Protein AF-A0A672QRT8-F1 (afdb_monomer)

Mean predicted aligned error: 11.38 Å

pLDDT: mean 70.29, std 20.92, range [27.52, 93.25]

Foldseek 3Di:
DCVVVVVLVVVVPDDQAEFEWEDPLQAKTKTKAKEFAQDQFKKKKAKDKPCVVQWDKVPRIDIAHHRGMDIIIIIGGRDDDDPVPPDFMKMKMKMATDDPPDPDSVVVVPPDDPLRIDIRMHGYDYHYDDPVCPVVVVVVSVVPRRYPHVVNRVVVSD

Organism: Sinocyclocheilus grahami (NCBI:txid75366)

Secondary structure (DSSP, 8-state):
--HHHHHHHHHHHH--EEEEEES-TTSPEEEEEEEE--SSS-EEEEEEES-TTTEEEESSEEEE-TT-EEEEEEEEPP----TTS----EEEEEEEEPPTT---HHHHHHH--GGG-EEEEEEEEEEPPPGGGHHHHHHHHHH--EEEETHHHHTT--

Nearest PDB structures (foldseek):
  6tqr-assembly4_D  TM=9.685E-01  e=7.803E-20  Homo sapiens
  1z9l-assembly1_A  TM=9.581E-01  e=4.626E-19  Rattus norvegicus
  2rr3-assembly1_A  TM=9.566E-01  e=2.038E-18  Homo sapiens
  3ikk-assembly1_B  TM=9.711E-01  e=3.312E-17  Homo sapiens
  7x14-assembly1_A  TM=9.106E-01  e=8.981E-18  Mus musculus

Radius of gyration: 17.21 Å; Cα contacts (8 Å, |Δi|>4): 262; chains: 1; bounding box: 51×26×50 Å

Sequence (158 aa):
MWTKIFLAWFISKCDVLLLFFSGPFTDVVTANLKLKNPSDKKVCFKVKTTAPRRYCVRPNSGIIDPGATLFISVMLQPFDYDPNEKSKHKFMVQTIFVPAAVTDAEAMWKDVKPDELMDSKLRCVFELPSENDKVVISLTYYNRCIYVCIYLQVHLKN

Structure (mmCIF, N/CA/C/O backbone):
data_AF-A0A672QRT8-F1
#
_entry.id   AF-A0A672QRT8-F1
#
loop_
_atom_site.group_PDB
_atom_site.id
_atom_site.type_symbol
_atom_site.label_atom_id
_atom_site.label_alt_id
_atom_site.label_comp_id
_atom_site.label_asym_id
_atom_site.label_entity_id
_atom_site.label_seq_id
_atom_site.pdbx_PDB_ins_code
_atom_site.Cartn_x
_atom_site.Cartn_y
_atom_site.Cartn_z
_atom_site.occupancy
_atom_site.B_iso_or_equiv
_atom_site.auth_seq_id
_atom_site.auth_comp_id
_atom_site.auth_asym_id
_atom_site.auth_atom_id
_atom_site.pdbx_PDB_model_num
ATOM 1 N N . MET A 1 1 ? 9.258 9.849 32.184 1.00 40.81 1 MET A N 1
ATOM 2 C CA . MET A 1 1 ? 8.069 9.895 31.299 1.00 40.81 1 MET A CA 1
ATOM 3 C C . MET A 1 1 ? 8.124 11.091 30.332 1.00 40.81 1 MET A C 1
ATOM 5 O O . MET A 1 1 ? 7.129 11.765 30.146 1.00 40.81 1 MET A O 1
ATOM 9 N N . TRP A 1 2 ? 9.284 11.363 29.711 1.00 27.52 2 TRP A N 1
ATOM 10 C CA . TRP A 1 2 ? 9.499 12.526 28.820 1.00 27.52 2 TRP A CA 1
ATOM 11 C C . TRP A 1 2 ? 10.189 12.154 27.489 1.00 27.52 2 TRP A C 1
ATOM 13 O O . TRP A 1 2 ? 10.225 12.944 26.553 1.00 27.52 2 TRP A O 1
ATOM 23 N N . THR A 1 3 ? 10.668 1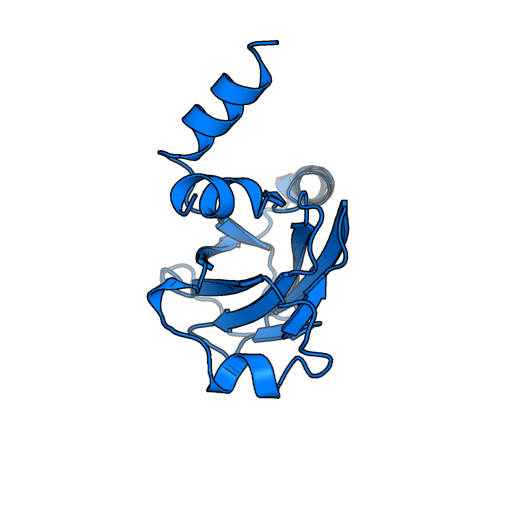0.916 27.345 1.00 36.47 3 THR A N 1
ATOM 24 C CA . THR A 1 3 ? 11.407 10.443 26.160 1.00 36.47 3 THR A CA 1
ATOM 25 C C . THR A 1 3 ? 10.515 10.043 24.979 1.00 36.47 3 THR A C 1
ATOM 27 O O . THR A 1 3 ? 10.969 10.061 23.841 1.00 36.47 3 THR A O 1
ATOM 30 N N . LYS A 1 4 ? 9.231 9.730 25.209 1.00 38.53 4 LYS A N 1
ATOM 31 C CA . LYS A 1 4 ? 8.287 9.370 24.130 1.00 38.53 4 LYS A CA 1
ATOM 32 C C . LYS A 1 4 ? 7.728 10.579 23.369 1.00 38.53 4 LYS A C 1
ATOM 34 O O . LYS A 1 4 ? 7.364 10.441 22.208 1.00 38.53 4 LYS A O 1
ATOM 39 N N . ILE A 1 5 ? 7.693 11.754 23.999 1.00 40.16 5 ILE A N 1
ATOM 40 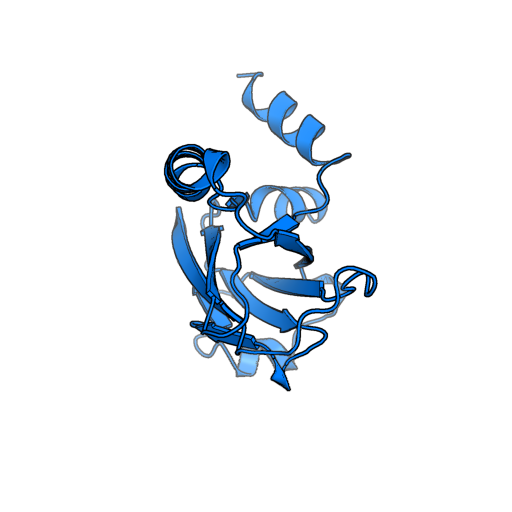C CA . ILE A 1 5 ? 7.166 12.989 23.395 1.00 40.16 5 ILE A CA 1
ATOM 41 C C . ILE A 1 5 ? 8.218 13.631 22.477 1.00 40.16 5 ILE A C 1
ATOM 43 O O . ILE A 1 5 ? 7.882 14.126 21.405 1.00 40.16 5 ILE A O 1
ATOM 47 N N . PHE A 1 6 ? 9.504 13.523 22.825 1.00 30.33 6 PHE A N 1
ATOM 48 C CA . PHE A 1 6 ? 10.591 14.048 21.994 1.00 30.33 6 PHE A CA 1
ATOM 49 C C . PHE A 1 6 ? 10.756 13.306 20.657 1.00 30.33 6 PHE A C 1
ATOM 51 O O . PHE A 1 6 ? 11.016 13.948 19.642 1.00 30.33 6 PHE A O 1
ATOM 58 N N . LEU A 1 7 ? 10.524 11.985 20.610 1.00 37.56 7 LEU A N 1
ATOM 59 C CA . LEU A 1 7 ? 10.528 11.249 19.336 1.00 37.56 7 LEU A CA 1
ATOM 60 C C . LEU A 1 7 ? 9.353 11.647 18.428 1.00 37.56 7 LEU A C 1
ATOM 62 O O . LEU A 1 7 ? 9.524 11.746 17.217 1.00 37.56 7 LEU A O 1
ATOM 66 N N . ALA A 1 8 ? 8.173 11.910 18.997 1.00 36.47 8 ALA A N 1
ATOM 67 C CA . ALA A 1 8 ? 7.001 12.325 18.224 1.00 36.47 8 ALA A CA 1
ATOM 68 C C . ALA A 1 8 ? 7.163 13.735 17.628 1.00 36.47 8 ALA A C 1
ATOM 70 O O . ALA A 1 8 ? 6.698 13.994 16.519 1.00 36.47 8 ALA A O 1
ATOM 71 N N . TRP A 1 9 ? 7.871 14.630 18.325 1.00 27.81 9 TRP A N 1
ATOM 72 C CA . TRP A 1 9 ? 8.134 15.985 17.839 1.00 27.81 9 TRP A CA 1
ATOM 73 C C . TRP A 1 9 ? 9.197 16.029 16.729 1.00 27.81 9 TRP A C 1
ATOM 75 O O . TRP A 1 9 ? 9.112 16.872 15.838 1.00 27.81 9 TRP A O 1
ATOM 85 N N . PHE A 1 10 ? 10.145 15.084 16.713 1.00 28.86 10 PHE A N 1
ATOM 86 C CA . PHE A 1 10 ? 11.161 14.995 15.655 1.00 28.86 10 PHE A CA 1
ATOM 87 C C . PHE A 1 10 ? 10.593 14.469 14.324 1.00 28.86 10 PHE A C 1
ATOM 89 O O . PHE A 1 10 ? 10.995 14.919 13.254 1.00 28.86 10 PHE A O 1
ATOM 96 N N . ILE A 1 11 ? 9.590 13.586 14.376 1.00 41.81 11 ILE A N 1
ATOM 97 C CA . ILE A 1 11 ? 8.949 13.028 13.171 1.00 41.81 11 ILE A CA 1
ATOM 98 C C . ILE A 1 11 ? 7.995 14.047 12.512 1.00 41.81 11 ILE A C 1
ATOM 100 O O . ILE A 1 11 ? 7.737 13.976 11.314 1.00 41.81 11 ILE A O 1
ATOM 104 N N . SER A 1 12 ? 7.512 15.047 13.261 1.00 37.31 12 SER A N 1
ATOM 105 C CA . SER A 1 12 ? 6.508 16.012 12.782 1.00 37.31 12 SER A CA 1
ATOM 106 C C . SER A 1 12 ? 7.046 17.050 11.782 1.00 37.31 12 SER A C 1
ATOM 108 O O . SER A 1 12 ? 6.263 17.794 11.193 1.00 37.31 12 SER A O 1
ATOM 110 N N . LYS A 1 13 ? 8.366 17.120 11.541 1.00 33.97 13 LYS A N 1
ATOM 111 C CA . LYS A 1 13 ? 8.932 18.156 10.657 1.00 33.97 13 LYS A CA 1
ATOM 112 C C . LYS A 1 13 ? 9.801 17.715 9.478 1.00 33.97 13 LYS A C 1
ATOM 114 O O . LYS A 1 13 ? 10.006 18.571 8.623 1.00 33.97 13 LYS A O 1
ATOM 119 N N . CYS A 1 14 ? 10.273 16.466 9.359 1.00 36.41 14 CYS A N 1
ATOM 120 C CA . CYS A 1 14 ? 11.333 16.191 8.366 1.00 36.41 14 CYS A CA 1
ATOM 121 C C . CYS A 1 14 ? 11.255 14.940 7.480 1.00 36.41 14 CYS A C 1
ATOM 123 O O . CYS A 1 14 ? 11.870 14.981 6.418 1.00 36.41 14 CYS A O 1
ATOM 125 N N . ASP A 1 15 ? 10.520 13.871 7.780 1.00 47.09 15 ASP A N 1
ATOM 126 C CA . ASP A 1 15 ? 10.688 12.656 6.966 1.00 47.09 15 ASP A CA 1
ATOM 127 C C . ASP A 1 15 ? 9.598 12.491 5.904 1.00 47.09 15 ASP A C 1
ATOM 129 O O . ASP A 1 15 ? 8.514 11.955 6.137 1.00 47.09 15 ASP A O 1
ATOM 133 N N . VAL A 1 16 ? 9.911 12.929 4.680 1.00 55.16 16 VAL A N 1
ATOM 134 C CA . VAL A 1 16 ? 9.248 12.405 3.480 1.00 55.16 16 VAL A CA 1
ATOM 135 C C . VAL A 1 16 ? 9.423 10.887 3.508 1.00 55.16 16 VAL A C 1
ATOM 137 O O . VAL A 1 16 ? 10.533 10.394 3.339 1.00 55.16 16 VAL A O 1
ATOM 140 N N . LEU A 1 17 ? 8.342 10.136 3.716 1.00 71.38 17 LEU A N 1
ATOM 141 C CA . LEU A 1 17 ? 8.389 8.674 3.703 1.00 71.38 17 LEU A CA 1
ATOM 142 C C . LEU A 1 17 ? 8.832 8.191 2.311 1.00 71.38 17 LEU A C 1
ATOM 144 O O . LEU A 1 17 ? 8.177 8.486 1.308 1.00 71.38 17 LEU A O 1
ATOM 148 N N . LEU A 1 18 ? 9.947 7.462 2.233 1.00 78.62 18 LEU A N 1
ATOM 149 C CA . LEU A 1 18 ? 10.510 6.954 0.978 1.00 78.62 18 LEU A CA 1
ATOM 150 C C . LEU A 1 18 ? 10.270 5.450 0.847 1.00 78.62 18 LEU A C 1
ATOM 152 O O . LEU A 1 18 ? 10.580 4.702 1.767 1.00 78.62 18 LEU A O 1
ATOM 156 N N . LEU A 1 19 ? 9.754 5.015 -0.305 1.00 81.62 19 LEU A N 1
ATOM 157 C CA . LEU A 1 19 ? 9.587 3.612 -0.681 1.00 81.62 19 LEU A CA 1
ATOM 158 C C . LEU A 1 19 ? 10.654 3.224 -1.702 1.00 81.62 19 LEU A C 1
ATOM 160 O O . LEU A 1 19 ? 10.604 3.671 -2.847 1.00 81.62 19 LEU A O 1
ATOM 164 N N . PHE A 1 20 ? 11.613 2.407 -1.277 1.00 83.19 20 PHE A N 1
ATOM 165 C CA . PHE A 1 20 ? 12.749 2.008 -2.102 1.00 83.19 20 PHE A CA 1
ATOM 166 C C . PHE A 1 20 ? 12.433 0.756 -2.920 1.00 83.19 20 PHE A C 1
ATOM 168 O O . PHE A 1 20 ? 11.940 -0.234 -2.382 1.00 83.19 20 PHE A O 1
ATOM 175 N N . PHE A 1 21 ? 12.761 0.802 -4.207 1.00 83.62 21 PHE A N 1
ATOM 176 C CA . PHE A 1 21 ? 12.744 -0.331 -5.123 1.00 83.62 21 PHE A CA 1
ATOM 177 C C . PHE A 1 21 ? 14.159 -0.546 -5.633 1.00 83.62 21 PHE A C 1
ATOM 179 O O . PHE A 1 21 ? 14.702 0.299 -6.346 1.00 83.62 21 PHE A O 1
ATOM 186 N N . SER A 1 22 ? 14.750 -1.670 -5.250 1.00 83.00 22 SER A N 1
ATOM 187 C CA . SER A 1 22 ? 16.066 -2.070 -5.729 1.00 83.00 22 SER A CA 1
ATOM 188 C C . SER A 1 22 ? 15.908 -2.861 -7.021 1.00 83.00 22 SER A C 1
ATOM 190 O O . SER A 1 22 ? 15.169 -3.842 -7.050 1.00 83.00 22 SER A O 1
ATOM 192 N N . GLY A 1 23 ? 16.569 -2.417 -8.086 1.00 79.81 23 GLY A N 1
ATOM 193 C CA . GLY A 1 23 ? 16.603 -3.125 -9.357 1.00 79.81 23 GLY A CA 1
ATOM 194 C C . GLY A 1 23 ? 17.384 -4.448 -9.282 1.00 79.81 23 GLY A C 1
ATOM 195 O O . GLY A 1 23 ? 17.876 -4.823 -8.215 1.00 79.81 23 GLY A O 1
ATOM 196 N N . PRO A 1 24 ? 17.556 -5.142 -10.417 1.00 85.12 24 PRO A N 1
ATOM 197 C CA . PRO A 1 24 ? 17.161 -4.722 -11.764 1.00 85.12 24 PRO A CA 1
ATOM 198 C C . PRO A 1 24 ? 15.635 -4.639 -11.946 1.00 85.12 24 PRO A C 1
ATOM 200 O O . PRO A 1 24 ? 14.888 -5.403 -11.346 1.00 85.12 24 PRO A O 1
ATOM 203 N N . PHE A 1 25 ? 15.168 -3.694 -12.771 1.00 86.81 25 PHE A N 1
ATOM 204 C CA . PHE A 1 25 ? 13.734 -3.466 -13.046 1.00 86.81 25 PHE A CA 1
ATOM 205 C C . PHE A 1 25 ? 13.214 -4.260 -14.256 1.00 86.81 25 PHE A C 1
ATOM 207 O O . PHE A 1 25 ? 12.150 -3.962 -14.796 1.00 86.81 25 PHE A O 1
ATOM 214 N N . THR A 1 26 ? 13.981 -5.267 -14.678 1.00 86.31 26 THR A N 1
ATOM 215 C CA . THR A 1 26 ? 13.625 -6.240 -15.720 1.00 86.31 26 THR A CA 1
ATOM 216 C C . THR A 1 26 ? 12.637 -7.290 -15.220 1.00 86.31 26 THR A C 1
ATOM 218 O O . THR A 1 26 ? 11.951 -7.908 -16.025 1.00 86.31 26 THR A O 1
ATOM 221 N N . ASP A 1 27 ? 12.545 -7.457 -13.900 1.00 87.94 27 ASP A N 1
ATOM 222 C CA . ASP A 1 27 ? 11.655 -8.392 -13.221 1.00 87.94 27 ASP A CA 1
ATOM 223 C C . ASP A 1 27 ? 10.809 -7.672 -12.164 1.00 87.94 27 ASP A C 1
ATOM 225 O O . ASP A 1 27 ? 10.977 -6.480 -11.888 1.00 87.94 27 ASP A O 1
ATOM 229 N N . VAL A 1 28 ? 9.856 -8.399 -11.576 1.00 87.50 28 VAL A N 1
ATOM 230 C CA . VAL A 1 28 ? 8.997 -7.857 -10.520 1.00 87.50 28 VAL A CA 1
ATOM 231 C C . VAL A 1 28 ? 9.835 -7.545 -9.280 1.00 87.50 28 VAL A C 1
ATOM 233 O O . VAL A 1 28 ? 10.391 -8.444 -8.650 1.00 87.50 28 VAL A O 1
ATOM 236 N N . VAL A 1 29 ? 9.846 -6.277 -8.869 1.00 89.19 29 VAL A N 1
ATOM 237 C CA . VAL A 1 29 ? 10.520 -5.833 -7.641 1.00 89.19 29 VAL A CA 1
ATOM 238 C C . VAL A 1 29 ? 9.486 -5.609 -6.551 1.00 89.19 29 VAL A C 1
ATOM 240 O O . VAL A 1 29 ? 8.544 -4.837 -6.723 1.00 89.19 29 VAL A O 1
ATOM 243 N N . THR A 1 30 ? 9.668 -6.245 -5.398 1.00 86.44 30 THR A N 1
ATOM 244 C CA . THR A 1 30 ? 8.767 -6.067 -4.252 1.00 86.44 30 THR A CA 1
ATOM 245 C C . THR A 1 30 ? 9.394 -5.141 -3.218 1.00 86.44 30 THR A C 1
ATOM 247 O O . THR A 1 30 ? 10.581 -5.247 -2.922 1.00 86.44 30 THR A O 1
ATOM 250 N N . ALA A 1 31 ? 8.592 -4.251 -2.643 1.00 86.50 31 ALA A N 1
ATOM 251 C CA . ALA A 1 31 ? 8.918 -3.453 -1.471 1.00 86.50 31 ALA A CA 1
ATOM 252 C C . ALA A 1 31 ? 7.847 -3.679 -0.397 1.00 86.50 31 ALA A C 1
ATOM 254 O O . ALA A 1 31 ? 6.655 -3.732 -0.704 1.00 86.50 31 ALA A O 1
ATOM 255 N N . ASN A 1 32 ? 8.260 -3.806 0.864 1.00 81.62 32 ASN A N 1
ATOM 256 C CA . ASN A 1 32 ? 7.344 -4.066 1.973 1.00 81.62 32 ASN A CA 1
ATOM 257 C C . ASN A 1 32 ? 7.089 -2.795 2.787 1.00 81.62 32 ASN A C 1
ATOM 259 O O . ASN A 1 32 ? 8.004 -2.158 3.306 1.00 81.62 32 ASN A O 1
ATOM 263 N N . LEU A 1 33 ? 5.815 -2.458 2.928 1.00 83.06 33 LEU A N 1
ATOM 264 C CA . LEU A 1 33 ? 5.315 -1.357 3.730 1.00 83.06 33 LEU A CA 1
ATOM 265 C C . LEU A 1 33 ? 4.714 -1.917 5.021 1.00 83.06 33 LEU A C 1
ATOM 267 O O . LEU A 1 33 ? 3.817 -2.756 4.978 1.00 83.06 33 LEU A O 1
ATOM 271 N N . LYS A 1 34 ? 5.189 -1.453 6.178 1.00 80.94 34 LYS A N 1
ATOM 272 C CA . LYS A 1 34 ? 4.712 -1.918 7.483 1.00 80.94 34 LYS A CA 1
ATOM 273 C C . LYS A 1 34 ? 3.783 -0.871 8.091 1.00 80.94 34 LYS A C 1
ATOM 275 O O . LYS A 1 34 ? 4.225 0.210 8.479 1.00 80.94 34 LYS A O 1
ATOM 280 N N . LEU A 1 35 ? 2.500 -1.207 8.200 1.00 81.19 35 LEU A N 1
ATOM 281 C CA . LEU A 1 35 ? 1.507 -0.388 8.889 1.00 81.19 35 LEU A CA 1
ATOM 282 C C . LEU A 1 35 ? 1.295 -0.938 10.295 1.00 81.19 35 LEU A C 1
ATOM 284 O O . LEU A 1 35 ? 0.947 -2.104 10.462 1.00 81.19 35 LEU A O 1
ATOM 288 N N . LYS A 1 36 ? 1.477 -0.104 11.316 1.00 80.38 36 LYS A N 1
ATOM 289 C CA . LYS A 1 36 ? 1.165 -0.468 12.701 1.00 80.38 36 LYS A CA 1
ATOM 290 C C . LYS A 1 36 ? 0.029 0.403 13.204 1.00 80.38 36 LYS A C 1
ATOM 292 O O . LYS A 1 36 ? 0.120 1.626 13.106 1.00 80.38 36 LYS A O 1
ATOM 297 N N . ASN A 1 37 ? -0.989 -0.228 13.781 1.00 83.12 37 ASN A N 1
ATOM 298 C CA . ASN A 1 37 ? -2.043 0.459 14.506 1.00 83.12 37 ASN A CA 1
ATOM 299 C C . ASN A 1 37 ? -1.682 0.499 16.002 1.00 83.12 37 ASN A C 1
ATOM 301 O O . ASN A 1 37 ? -1.800 -0.514 16.683 1.00 83.12 37 ASN A O 1
ATOM 305 N N . PRO A 1 38 ? -1.208 1.635 16.538 1.00 77.31 38 PRO A N 1
ATOM 306 C CA . PRO A 1 38 ? -0.924 1.772 17.963 1.00 77.31 38 PRO A CA 1
ATOM 307 C C . PRO A 1 38 ? -2.176 2.077 18.801 1.00 77.31 38 PRO A C 1
ATOM 309 O O . PRO A 1 38 ? -2.064 2.146 20.021 1.00 77.31 38 PRO A O 1
ATOM 312 N N . SER A 1 39 ? -3.321 2.339 18.164 1.00 78.00 39 SER A N 1
ATOM 313 C CA . SER A 1 39 ? -4.543 2.745 18.855 1.00 78.00 39 SER A CA 1
ATOM 314 C C . SER A 1 39 ? -5.295 1.555 19.450 1.00 78.00 3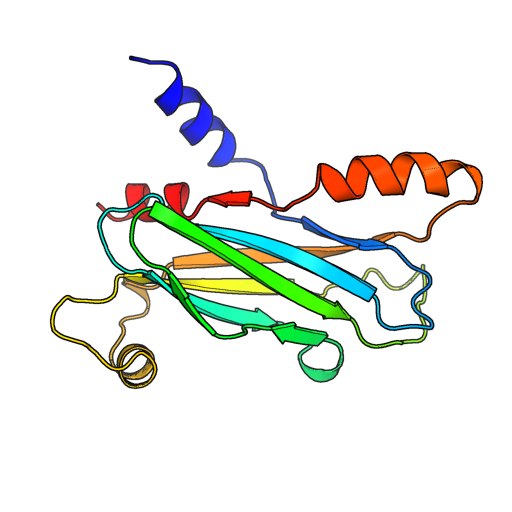9 SER A C 1
ATOM 316 O O . SER A 1 39 ? -5.014 0.395 19.146 1.00 78.00 39 SER A O 1
ATOM 318 N N . ASP A 1 40 ? -6.271 1.875 20.291 1.00 82.50 40 ASP A N 1
ATOM 319 C CA . ASP A 1 40 ? -7.250 0.974 20.897 1.00 82.50 40 ASP A CA 1
ATOM 320 C C . ASP A 1 40 ? -8.484 0.737 20.003 1.00 82.50 40 ASP A C 1
ATOM 322 O O . ASP A 1 40 ? -9.362 -0.054 20.346 1.00 82.50 40 ASP A O 1
ATOM 326 N N . LYS A 1 41 ? -8.550 1.393 18.838 1.00 82.06 41 LYS A N 1
ATOM 327 C CA . LYS A 1 41 ? -9.657 1.306 17.878 1.00 82.06 41 LYS A CA 1
ATOM 328 C C . LYS A 1 41 ? -9.214 0.634 16.587 1.00 82.06 41 LYS A C 1
ATOM 330 O O . LYS A 1 41 ? -8.043 0.657 16.215 1.00 82.06 41 LYS A O 1
ATOM 335 N N . LYS A 1 42 ? -10.168 0.043 15.870 1.00 85.19 42 LYS A N 1
ATOM 336 C CA . LYS A 1 42 ? -9.921 -0.483 14.524 1.00 85.19 42 LYS A CA 1
ATOM 337 C C . LYS A 1 42 ? -9.637 0.670 13.565 1.00 85.19 42 LYS A C 1
ATOM 339 O O . LYS A 1 42 ? -10.324 1.691 13.596 1.00 85.19 42 LYS A O 1
ATOM 344 N N . VAL A 1 43 ? -8.646 0.490 12.699 1.00 86.06 43 VAL A N 1
ATOM 345 C CA . VAL A 1 43 ? -8.284 1.470 11.670 1.00 86.06 43 VAL A CA 1
ATOM 346 C C . VAL A 1 43 ? -8.447 0.829 10.303 1.00 86.06 43 VAL A C 1
ATOM 348 O O . VAL A 1 43 ? -7.833 -0.195 10.020 1.00 86.06 43 VAL A O 1
ATOM 351 N N . CYS A 1 44 ? -9.263 1.426 9.444 1.00 87.62 44 CYS A N 1
ATOM 352 C CA . CYS A 1 44 ? -9.335 1.045 8.043 1.00 87.62 44 CYS A CA 1
ATOM 353 C C . CYS A 1 44 ? -8.256 1.796 7.261 1.00 87.62 44 CYS A C 1
ATOM 355 O O . CYS A 1 44 ? -8.001 2.973 7.521 1.00 87.62 44 CYS A O 1
ATOM 357 N N . PHE A 1 45 ? -7.613 1.119 6.313 1.00 88.50 45 PHE A N 1
ATOM 358 C CA . PHE A 1 45 ? -6.615 1.710 5.430 1.00 88.50 45 PHE A CA 1
ATOM 359 C C . PHE A 1 45 ? -6.947 1.438 3.962 1.00 88.50 45 PHE A C 1
ATOM 361 O O . PHE A 1 45 ? -7.553 0.423 3.612 1.00 88.50 45 PHE A O 1
ATOM 368 N N . LYS A 1 46 ? -6.494 2.341 3.094 1.00 89.62 46 LYS A N 1
ATOM 369 C CA . LYS A 1 46 ? -6.572 2.234 1.640 1.00 89.62 46 LYS A CA 1
ATOM 370 C C . LYS A 1 46 ? -5.322 2.825 1.010 1.00 89.62 46 LYS A C 1
ATOM 372 O O . LYS A 1 46 ? -4.948 3.961 1.287 1.00 89.62 46 LYS A O 1
ATOM 377 N N . VAL A 1 47 ? -4.682 2.059 0.139 1.00 91.19 47 VAL A N 1
ATOM 378 C CA . VAL A 1 47 ? -3.479 2.465 -0.583 1.00 91.19 47 VAL A CA 1
ATOM 379 C C . VAL A 1 47 ? -3.867 2.956 -1.972 1.00 91.19 47 VAL A C 1
ATOM 381 O O . VAL A 1 47 ? -4.529 2.260 -2.739 1.00 91.19 47 VAL A O 1
ATOM 384 N N . LYS A 1 48 ? -3.435 4.168 -2.307 1.00 90.94 48 LYS A N 1
ATOM 385 C CA . LYS A 1 48 ? -3.587 4.802 -3.618 1.00 90.94 48 LYS A CA 1
ATOM 386 C C . LYS A 1 48 ? -2.203 5.079 -4.200 1.00 90.94 48 LYS A C 1
ATOM 388 O O . LYS A 1 48 ? -1.252 5.336 -3.466 1.00 90.94 48 LYS A O 1
ATOM 393 N N . THR A 1 49 ? -2.078 5.044 -5.520 1.00 91.06 49 THR A N 1
ATOM 394 C CA . THR A 1 49 ? -0.827 5.345 -6.229 1.00 91.06 49 THR A CA 1
ATOM 395 C C . THR A 1 49 ? -1.106 6.213 -7.446 1.00 91.06 49 THR A C 1
ATOM 397 O O . THR A 1 49 ? -2.184 6.136 -8.032 1.00 91.06 49 THR A O 1
ATOM 400 N N . THR A 1 50 ? -0.134 7.031 -7.844 1.00 91.12 50 THR A N 1
ATOM 401 C CA . THR A 1 50 ? -0.207 7.820 -9.083 1.00 91.12 50 THR A CA 1
ATOM 402 C C . THR A 1 50 ? 0.056 6.987 -10.341 1.00 91.12 50 THR A C 1
ATOM 404 O O . THR A 1 50 ? -0.134 7.491 -11.441 1.00 91.12 50 THR A O 1
ATOM 407 N N . ALA A 1 51 ? 0.509 5.735 -10.204 1.00 89.81 51 ALA A N 1
ATOM 408 C CA . ALA A 1 51 ? 0.855 4.862 -11.330 1.00 89.81 51 ALA A CA 1
ATOM 409 C C . ALA A 1 51 ? 0.257 3.443 -11.190 1.00 89.81 51 ALA A C 1
ATOM 411 O O . ALA A 1 51 ? 0.996 2.460 -11.188 1.00 89.81 51 ALA A O 1
ATOM 412 N N . PRO A 1 52 ? -1.078 3.287 -11.103 1.00 90.06 52 PRO A N 1
ATOM 413 C CA . PRO A 1 52 ? -1.724 2.001 -10.804 1.00 90.06 52 PRO A CA 1
ATOM 414 C C . PRO A 1 52 ? -1.432 0.894 -11.827 1.00 90.06 52 PRO A C 1
ATOM 416 O O . PRO A 1 52 ? -1.490 -0.277 -11.484 1.00 90.06 52 PRO A O 1
ATOM 419 N N . ARG A 1 53 ? -1.070 1.244 -13.069 1.00 90.00 53 ARG A N 1
ATOM 420 C CA . ARG A 1 53 ? -0.692 0.263 -14.101 1.00 90.00 53 ARG A CA 1
ATOM 421 C C . ARG A 1 53 ? 0.669 -0.394 -13.854 1.00 90.00 53 ARG A C 1
ATOM 423 O O . ARG A 1 53 ? 0.889 -1.497 -14.332 1.00 90.00 53 ARG A O 1
ATOM 430 N N . ARG A 1 54 ? 1.580 0.279 -13.140 1.00 90.25 54 ARG A N 1
ATOM 431 C CA . ARG A 1 54 ? 2.946 -0.214 -12.887 1.00 90.25 54 ARG A CA 1
ATOM 432 C C . ARG A 1 54 ? 3.088 -0.926 -11.545 1.00 90.25 54 ARG A C 1
ATOM 434 O O . ARG A 1 54 ? 4.122 -1.532 -11.296 1.00 90.25 54 ARG A O 1
ATOM 441 N N . TYR A 1 55 ? 2.083 -0.853 -10.676 1.00 92.94 55 TYR A N 1
ATOM 442 C CA . TYR A 1 55 ? 2.174 -1.381 -9.321 1.00 92.94 55 TYR A CA 1
ATOM 443 C C . TYR A 1 55 ? 1.017 -2.313 -8.998 1.00 92.94 55 TYR A C 1
ATOM 445 O O . TYR A 1 55 ? -0.146 -1.961 -9.166 1.00 92.94 55 TYR A O 1
ATOM 453 N N . CYS A 1 56 ? 1.345 -3.465 -8.427 1.00 93.00 56 CYS A N 1
ATOM 454 C CA . CYS A 1 56 ? 0.398 -4.329 -7.745 1.00 93.00 56 CYS A CA 1
ATOM 455 C C . CYS A 1 56 ? 0.604 -4.177 -6.232 1.00 93.00 56 CYS A C 1
ATOM 457 O O . CYS A 1 56 ? 1.721 -4.301 -5.741 1.00 93.00 56 CYS A O 1
ATOM 459 N N . VAL A 1 57 ? -0.459 -3.891 -5.482 1.00 93.25 57 VAL A N 1
ATOM 460 C CA . VAL A 1 57 ? -0.398 -3.715 -4.022 1.00 93.25 57 VAL A CA 1
ATOM 461 C C . VAL A 1 57 ? -1.252 -4.781 -3.359 1.00 93.25 57 VAL A C 1
ATOM 463 O O . VAL A 1 57 ? -2.431 -4.912 -3.696 1.00 93.25 57 VAL A O 1
ATOM 466 N N . ARG A 1 58 ? -0.684 -5.524 -2.404 1.00 92.88 58 ARG A 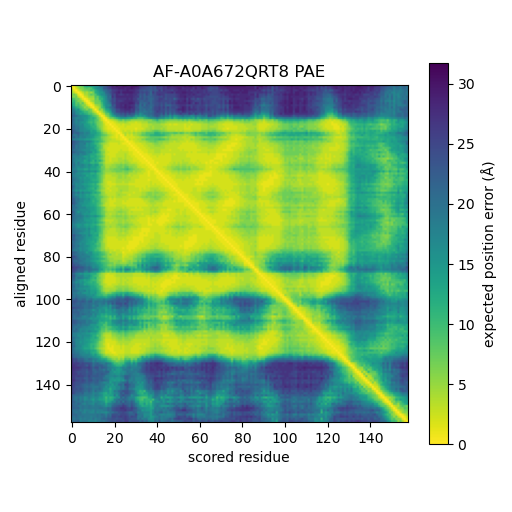N 1
ATOM 467 C CA . ARG A 1 58 ? -1.417 -6.530 -1.628 1.00 92.88 58 ARG A CA 1
ATOM 468 C C . ARG A 1 58 ? -1.056 -6.498 -0.137 1.00 92.88 58 ARG A C 1
ATOM 470 O O . ARG A 1 58 ? 0.121 -6.639 0.181 1.00 92.88 58 ARG A O 1
ATOM 477 N N . PRO A 1 59 ? -2.047 -6.392 0.766 1.00 92.94 59 PRO A N 1
ATOM 478 C CA . PRO A 1 59 ? -3.421 -5.935 0.515 1.00 92.94 59 PRO A CA 1
ATOM 479 C C . PRO A 1 59 ? -3.463 -4.445 0.111 1.00 92.94 59 PRO A C 1
ATOM 481 O O . PRO A 1 59 ? -2.680 -3.643 0.612 1.00 92.94 59 PRO A O 1
ATOM 484 N N . ASN A 1 60 ? -4.372 -4.058 -0.793 1.00 90.50 60 ASN A N 1
ATOM 485 C CA . ASN A 1 60 ? -4.539 -2.649 -1.201 1.00 90.50 60 ASN A CA 1
ATOM 486 C C . ASN A 1 60 ? -5.452 -1.849 -0.250 1.00 90.50 60 ASN A C 1
ATOM 488 O O . ASN A 1 60 ? -5.335 -0.628 -0.164 1.00 90.50 60 ASN A O 1
ATOM 492 N N . SER A 1 61 ? -6.320 -2.531 0.491 1.00 90.44 61 SER A N 1
ATOM 493 C CA . SER A 1 61 ? -7.182 -1.976 1.528 1.00 90.44 61 SER A CA 1
ATOM 494 C C . SER A 1 61 ? -7.496 -3.044 2.563 1.00 90.44 61 SER A C 1
ATOM 496 O O . SER A 1 61 ? -7.369 -4.238 2.287 1.00 90.44 61 SER A O 1
ATOM 498 N N . GLY A 1 62 ? -7.940 -2.624 3.738 1.00 89.44 62 GLY A N 1
ATOM 499 C CA . GLY A 1 62 ? -8.363 -3.540 4.788 1.00 89.44 62 GLY A CA 1
ATOM 500 C C . GLY A 1 62 ? -8.554 -2.835 6.119 1.00 89.44 62 GLY A C 1
ATOM 501 O O . GLY A 1 62 ? -8.561 -1.606 6.195 1.00 89.44 62 GLY A O 1
ATOM 502 N N . ILE A 1 63 ? -8.700 -3.629 7.174 1.00 87.44 63 ILE A N 1
ATOM 503 C CA . ILE A 1 63 ? -8.801 -3.158 8.555 1.00 87.44 63 ILE A CA 1
ATOM 504 C C . ILE A 1 63 ? -7.594 -3.685 9.332 1.00 87.44 63 ILE A C 1
ATOM 506 O O . ILE A 1 63 ? -7.162 -4.816 9.129 1.00 87.44 63 ILE A O 1
ATOM 510 N N . ILE A 1 64 ? -7.046 -2.847 10.207 1.00 87.38 64 ILE A N 1
ATOM 511 C CA . ILE A 1 64 ? -5.976 -3.182 11.140 1.00 87.38 64 ILE A CA 1
ATOM 512 C C . ILE A 1 64 ? -6.560 -3.103 12.546 1.00 87.38 64 ILE A C 1
ATOM 514 O O . ILE A 1 64 ? -7.017 -2.042 12.986 1.00 87.38 64 ILE A O 1
ATOM 518 N N . ASP A 1 65 ? -6.537 -4.227 13.250 1.00 88.56 65 ASP A N 1
ATOM 519 C CA . ASP A 1 65 ? -7.017 -4.309 14.624 1.00 88.56 65 ASP A CA 1
ATOM 520 C C . ASP A 1 65 ? -6.157 -3.483 15.599 1.00 88.56 65 ASP A C 1
ATOM 522 O O . ASP A 1 65 ? -5.007 -3.143 15.290 1.00 88.56 65 ASP A O 1
ATOM 526 N N . PRO A 1 66 ? -6.702 -3.128 16.775 1.00 86.81 66 PRO A N 1
ATOM 527 C CA . PRO A 1 66 ? -5.958 -2.436 17.822 1.00 86.81 66 PRO A CA 1
ATOM 528 C C . PRO A 1 66 ? -4.640 -3.137 18.170 1.00 86.81 66 PRO A C 1
ATOM 530 O O . PRO A 1 66 ? -4.603 -4.351 18.365 1.00 86.81 66 PRO A O 1
ATOM 533 N N . GLY A 1 67 ? -3.538 -2.388 18.229 1.00 83.12 67 GLY A N 1
ATOM 534 C CA . GLY A 1 67 ? -2.200 -2.925 18.516 1.00 83.12 67 GLY A CA 1
ATOM 535 C C . GLY A 1 67 ? -1.573 -3.784 17.404 1.00 83.12 67 GLY A C 1
ATOM 536 O O . GLY A 1 67 ? -0.381 -4.105 17.486 1.00 83.12 67 GLY A O 1
ATOM 537 N N . ALA A 1 68 ? -2.328 -4.142 16.361 1.00 86.38 68 ALA A N 1
ATOM 538 C CA . ALA A 1 68 ? -1.869 -5.036 15.309 1.00 86.38 68 ALA A CA 1
ATOM 539 C C . ALA A 1 68 ? -0.907 -4.344 14.331 1.00 86.38 68 ALA A C 1
ATOM 541 O O . ALA A 1 68 ? -0.844 -3.118 14.191 1.00 86.38 68 ALA A O 1
ATOM 542 N N . THR A 1 69 ? -0.121 -5.165 13.638 1.00 83.19 69 THR A N 1
ATOM 543 C CA . THR A 1 69 ? 0.774 -4.731 12.564 1.00 83.19 69 THR A CA 1
ATOM 544 C C . THR A 1 69 ? 0.460 -5.525 11.307 1.00 83.19 69 THR A C 1
ATOM 546 O O . THR A 1 69 ? 0.381 -6.748 11.351 1.00 83.19 69 THR A O 1
ATOM 549 N N . LEU A 1 70 ? 0.315 -4.820 10.192 1.00 85.12 70 LEU A N 1
ATOM 550 C CA . LEU A 1 70 ? 0.069 -5.371 8.872 1.00 85.12 70 LEU A CA 1
ATOM 551 C C . LEU A 1 70 ? 1.259 -5.078 7.954 1.00 85.12 70 LEU A C 1
ATOM 553 O O . LEU A 1 70 ? 1.819 -3.979 7.971 1.00 85.12 70 LEU A O 1
ATOM 557 N N . PHE A 1 71 ? 1.613 -6.050 7.119 1.00 84.75 71 PHE A N 1
ATOM 558 C CA . PHE A 1 71 ? 2.590 -5.883 6.051 1.00 84.75 71 PHE A CA 1
ATOM 559 C C . PHE A 1 71 ? 1.868 -5.792 4.708 1.00 84.75 71 PHE A C 1
ATOM 561 O O . PHE A 1 71 ? 1.021 -6.624 4.391 1.00 84.75 71 PHE A O 1
ATOM 568 N N . ILE A 1 72 ? 2.205 -4.769 3.932 1.00 87.44 72 ILE A N 1
ATOM 569 C CA . ILE A 1 72 ? 1.696 -4.534 2.588 1.00 87.44 72 ILE A CA 1
ATOM 570 C C . ILE A 1 72 ? 2.851 -4.716 1.616 1.00 87.44 72 ILE A C 1
ATOM 572 O O . ILE A 1 72 ? 3.854 -4.010 1.693 1.00 87.44 72 ILE A O 1
ATOM 576 N N . SER A 1 73 ? 2.693 -5.633 0.674 1.00 88.94 73 SER A N 1
ATOM 577 C CA . SER A 1 73 ? 3.643 -5.843 -0.408 1.00 88.94 73 SER A CA 1
ATOM 578 C C . SER A 1 73 ? 3.265 -4.970 -1.599 1.00 88.94 73 SER A C 1
ATOM 580 O O . SER A 1 73 ? 2.178 -5.090 -2.169 1.00 88.94 73 SER A O 1
ATOM 582 N N . VAL A 1 74 ? 4.177 -4.080 -1.975 1.00 90.56 74 VAL A N 1
ATOM 583 C CA . VAL A 1 74 ? 4.092 -3.244 -3.169 1.00 90.56 74 VAL A CA 1
ATOM 584 C C . VAL A 1 74 ? 5.018 -3.842 -4.217 1.00 90.56 74 VAL A C 1
ATOM 586 O O . VAL A 1 74 ? 6.234 -3.780 -4.090 1.00 90.56 74 VAL A O 1
ATOM 589 N N . MET A 1 75 ? 4.436 -4.438 -5.246 1.00 90.31 75 MET A N 1
ATOM 590 C CA . MET A 1 75 ? 5.137 -5.090 -6.345 1.00 90.31 75 MET A CA 1
ATOM 591 C C . MET A 1 75 ? 5.150 -4.152 -7.549 1.00 90.31 75 MET A C 1
ATOM 593 O O . MET A 1 75 ? 4.110 -3.872 -8.145 1.00 90.31 75 MET A O 1
ATOM 597 N N . LEU A 1 76 ? 6.325 -3.657 -7.903 1.00 91.38 76 LEU A N 1
ATOM 598 C CA . LEU A 1 76 ? 6.581 -2.926 -9.132 1.00 91.38 76 LEU A CA 1
ATOM 599 C C . LEU A 1 76 ? 6.698 -3.924 -10.287 1.00 91.38 76 LEU A C 1
ATOM 601 O O . LEU A 1 76 ? 7.482 -4.866 -10.215 1.00 91.38 76 LEU A O 1
ATOM 605 N N . GLN A 1 77 ? 5.898 -3.725 -11.329 1.00 92.75 77 GLN A N 1
ATOM 606 C CA . GLN A 1 77 ? 5.983 -4.506 -12.559 1.00 92.75 77 GLN A CA 1
ATOM 607 C C . GLN A 1 77 ? 7.238 -4.119 -13.359 1.00 92.75 77 GLN A C 1
ATOM 609 O O . GLN A 1 77 ? 7.659 -2.959 -13.274 1.00 92.75 77 GLN A O 1
ATOM 614 N N . PRO A 1 78 ? 7.800 -5.051 -14.148 1.00 90.38 78 PRO A N 1
ATOM 615 C CA . PRO A 1 78 ? 8.930 -4.773 -15.025 1.00 90.38 78 PRO A CA 1
ATOM 616 C C . PRO A 1 78 ? 8.681 -3.566 -15.928 1.00 90.38 78 PRO A C 1
ATOM 618 O O . PRO A 1 78 ? 7.570 -3.388 -16.439 1.00 90.38 78 PRO A O 1
ATOM 621 N N . PHE A 1 79 ? 9.705 -2.742 -16.133 1.00 86.75 79 PHE A N 1
ATOM 622 C CA . PHE A 1 79 ? 9.646 -1.629 -17.077 1.00 86.75 79 PHE A CA 1
ATOM 623 C C . PHE A 1 79 ? 11.042 -1.190 -17.521 1.00 86.75 79 PHE A C 1
ATOM 625 O O . PHE A 1 79 ? 12.027 -1.395 -16.810 1.00 86.75 79 PHE A O 1
ATOM 632 N N . ASP A 1 80 ? 11.100 -0.518 -18.669 1.00 85.19 80 ASP A N 1
ATOM 633 C CA . ASP A 1 80 ? 12.328 0.092 -19.171 1.00 85.19 80 ASP A CA 1
ATOM 634 C C . ASP A 1 80 ? 12.711 1.283 -18.284 1.00 85.19 80 ASP A C 1
ATOM 636 O O . ASP A 1 80 ? 12.105 2.356 -18.339 1.00 85.19 80 ASP A O 1
ATOM 640 N N . TYR A 1 81 ? 13.682 1.065 -17.399 1.00 82.50 81 TYR A N 1
ATOM 641 C CA . TYR A 1 81 ? 14.163 2.080 -16.470 1.00 82.50 81 TYR A CA 1
ATOM 642 C C . TYR A 1 81 ? 15.160 3.022 -17.149 1.00 82.50 81 TYR A C 1
ATOM 644 O O . TYR A 1 81 ? 16.256 2.604 -17.520 1.00 82.50 81 TYR A O 1
ATOM 652 N N . ASP A 1 82 ? 14.807 4.306 -17.239 1.00 82.38 82 ASP A N 1
ATOM 653 C CA . A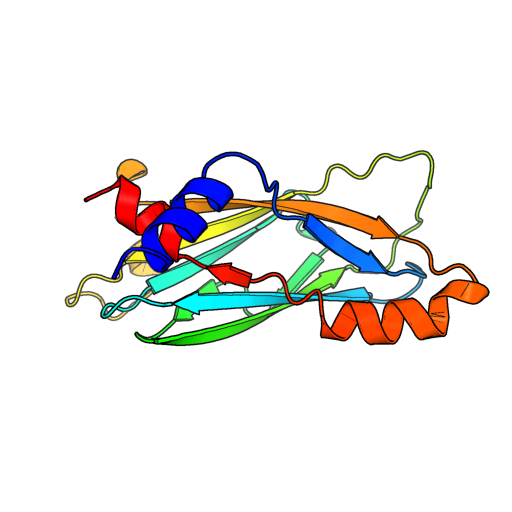SP A 1 82 ? 15.722 5.373 -17.647 1.00 82.38 82 ASP A CA 1
ATOM 654 C C . ASP A 1 82 ? 16.271 6.105 -16.403 1.00 82.38 82 ASP A C 1
ATOM 656 O O . ASP A 1 82 ? 15.499 6.746 -15.682 1.00 82.38 82 ASP A O 1
ATOM 660 N N . PRO A 1 83 ? 17.590 6.066 -16.129 1.00 76.75 83 PRO A N 1
ATOM 661 C CA . PRO A 1 83 ? 18.193 6.777 -14.999 1.00 76.75 83 PRO A CA 1
ATOM 662 C C . PRO A 1 83 ? 18.066 8.309 -15.091 1.00 76.75 83 PRO A C 1
ATOM 664 O O . PRO A 1 83 ? 18.185 8.992 -14.071 1.00 76.75 83 PRO A O 1
ATOM 667 N N . ASN A 1 84 ? 17.811 8.864 -16.281 1.00 77.31 84 ASN A N 1
ATOM 668 C CA . ASN A 1 84 ? 17.554 10.294 -16.467 1.00 77.31 84 ASN A CA 1
ATOM 669 C C . ASN A 1 84 ? 16.106 10.669 -16.121 1.00 77.31 84 ASN A C 1
ATOM 671 O O . ASN A 1 84 ? 15.811 11.829 -15.805 1.00 77.31 84 ASN A O 1
ATOM 675 N N . GLU A 1 85 ? 15.193 9.693 -16.125 1.00 77.44 85 GLU A N 1
ATOM 676 C CA . GLU A 1 85 ? 13.814 9.892 -15.714 1.00 77.44 85 GLU A CA 1
ATOM 677 C C . GLU A 1 85 ? 13.734 9.900 -14.182 1.00 77.44 85 GLU A C 1
ATOM 679 O O . GLU A 1 85 ? 13.686 8.872 -13.504 1.00 77.44 85 GLU A O 1
ATOM 684 N N . LYS A 1 86 ? 13.680 11.105 -13.598 1.00 64.62 86 LYS A N 1
ATOM 685 C CA . LYS A 1 86 ? 13.377 11.264 -12.169 1.00 64.62 86 LYS A CA 1
ATOM 686 C C . LYS A 1 86 ? 11.981 10.719 -11.907 1.00 64.62 86 LYS A C 1
ATOM 688 O O . LYS A 1 86 ? 11.001 11.447 -12.057 1.00 64.62 86 LYS A O 1
ATOM 693 N N . SER A 1 87 ? 11.885 9.462 -11.495 1.00 66.00 87 SER A N 1
ATOM 694 C CA . SER A 1 87 ? 10.597 8.836 -11.238 1.00 66.00 87 SER A CA 1
ATOM 695 C C . SER A 1 87 ? 9.817 9.621 -10.177 1.00 66.00 87 SER A C 1
ATOM 697 O O . SER A 1 87 ? 10.285 9.880 -9.067 1.00 66.00 87 SER A O 1
ATOM 699 N N . LYS A 1 88 ? 8.601 10.042 -10.539 1.00 76.81 88 LYS A N 1
ATOM 700 C CA . LYS A 1 88 ? 7.718 10.878 -9.701 1.00 76.81 88 LYS A CA 1
ATOM 701 C C . LYS A 1 88 ? 6.608 10.070 -9.034 1.00 76.81 88 LYS A C 1
ATOM 703 O O . LYS A 1 88 ? 5.647 10.669 -8.553 1.00 76.81 88 LYS A O 1
ATOM 708 N N . HIS A 1 89 ? 6.706 8.738 -9.029 1.00 88.19 89 HIS A N 1
ATOM 709 C CA . HIS A 1 89 ? 5.660 7.887 -8.474 1.00 88.19 89 HIS A CA 1
ATOM 710 C C . HIS A 1 89 ? 5.479 8.172 -6.983 1.00 88.19 89 HIS A C 1
ATOM 712 O O . HIS A 1 89 ? 6.442 8.249 -6.211 1.00 88.19 89 HIS A O 1
ATOM 718 N N . LYS A 1 90 ? 4.220 8.367 -6.596 1.00 88.88 90 LYS A N 1
ATOM 719 C CA . LYS A 1 90 ? 3.824 8.614 -5.216 1.00 88.88 90 LYS A CA 1
ATOM 720 C C . LYS A 1 90 ? 2.778 7.598 -4.813 1.00 88.88 90 LYS A C 1
ATOM 722 O O . LYS A 1 90 ? 1.864 7.295 -5.580 1.00 88.88 90 LYS A O 1
ATOM 727 N N . PHE A 1 91 ? 2.907 7.134 -3.584 1.00 89.44 91 PHE A N 1
ATOM 728 C CA . PHE A 1 91 ? 1.890 6.371 -2.891 1.00 89.44 91 PHE A CA 1
ATOM 729 C C . PHE A 1 91 ? 1.227 7.252 -1.844 1.00 89.44 91 PHE A C 1
ATOM 731 O O . PHE A 1 91 ? 1.817 8.194 -1.319 1.00 89.44 91 PHE A O 1
ATOM 738 N N . MET A 1 92 ? -0.022 6.945 -1.553 1.00 88.06 92 MET A N 1
ATOM 739 C CA . MET A 1 92 ? -0.792 7.574 -0.502 1.00 88.06 92 MET A CA 1
ATOM 740 C C . MET A 1 92 ? -1.490 6.468 0.271 1.00 88.06 92 MET A C 1
ATOM 742 O O . MET A 1 92 ? -2.269 5.709 -0.300 1.00 88.06 92 MET A O 1
ATOM 746 N N . VAL A 1 93 ? -1.192 6.368 1.558 1.00 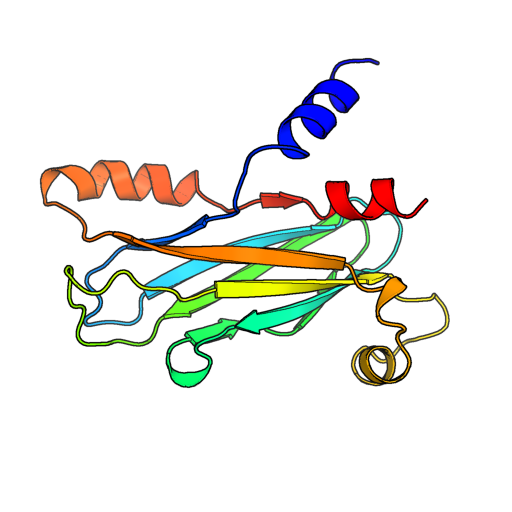87.94 93 VAL A N 1
ATOM 747 C CA . VAL A 1 93 ? -1.922 5.514 2.488 1.00 87.94 93 VAL A CA 1
ATOM 748 C C . VAL A 1 93 ? -2.936 6.404 3.176 1.00 87.94 93 VAL A C 1
ATOM 750 O O . VAL A 1 93 ? -2.570 7.334 3.887 1.00 87.94 93 VAL A O 1
ATOM 753 N N . GLN A 1 94 ? -4.201 6.137 2.911 1.00 86.38 94 GLN A N 1
ATOM 754 C CA . GLN A 1 94 ? -5.321 6.826 3.516 1.00 86.38 94 GLN A CA 1
ATOM 755 C C . GLN A 1 94 ? -5.871 5.945 4.630 1.00 86.38 94 GLN A C 1
ATOM 757 O O . GLN A 1 94 ? -6.127 4.764 4.406 1.00 86.38 94 GLN A O 1
ATOM 762 N N . THR A 1 95 ? -6.031 6.496 5.825 1.00 84.88 95 THR A N 1
ATOM 763 C CA . THR A 1 95 ? -6.516 5.771 6.999 1.00 84.88 95 THR A CA 1
ATOM 764 C C . THR A 1 95 ? -7.672 6.493 7.665 1.00 84.88 95 THR A C 1
ATOM 766 O O . THR A 1 95 ? -7.755 7.720 7.622 1.00 84.88 95 THR A O 1
ATOM 769 N N . ILE A 1 96 ? -8.537 5.723 8.315 1.00 83.62 96 ILE A N 1
ATOM 770 C CA . ILE A 1 96 ? -9.649 6.230 9.110 1.00 83.62 96 ILE A CA 1
ATOM 771 C C . ILE A 1 96 ? -9.938 5.298 10.286 1.00 83.62 96 ILE A C 1
ATOM 773 O O . ILE A 1 96 ? -9.773 4.082 10.182 1.00 83.62 96 ILE A O 1
ATOM 777 N N . PHE A 1 97 ? -10.394 5.853 11.405 1.00 83.56 97 PHE A N 1
ATOM 778 C CA . PHE A 1 97 ? -10.982 5.056 12.472 1.00 83.56 97 PHE A CA 1
ATOM 779 C C . PHE A 1 97 ? -12.298 4.425 12.035 1.00 83.56 97 PHE A C 1
ATOM 781 O O . PHE A 1 97 ? -13.156 5.087 11.460 1.00 83.56 97 PHE A O 1
ATOM 788 N N . VAL A 1 98 ? -12.464 3.145 12.347 1.00 79.56 98 VAL A N 1
ATOM 789 C CA . VAL A 1 98 ? -13.727 2.441 12.138 1.00 79.56 98 VAL A CA 1
ATOM 790 C C . VAL A 1 98 ? -14.635 2.736 13.339 1.00 79.56 98 VAL A C 1
ATOM 792 O O . VAL A 1 98 ? -14.269 2.389 14.468 1.00 79.56 98 VAL A O 1
ATOM 795 N N . PRO A 1 99 ? -15.799 3.380 13.142 1.00 75.44 99 PRO A N 1
ATOM 796 C CA . PRO A 1 99 ? -16.808 3.527 14.179 1.00 75.44 99 PRO A CA 1
ATOM 797 C C . PRO A 1 99 ? -17.297 2.150 14.626 1.00 75.44 99 PRO A C 1
ATOM 799 O O . PRO A 1 99 ? -17.457 1.248 13.807 1.00 75.44 99 PRO A O 1
ATOM 802 N N . ALA A 1 100 ? -17.607 1.992 15.913 1.00 70.00 100 ALA A N 1
ATOM 803 C CA . ALA A 1 100 ? -18.053 0.710 16.471 1.00 70.00 100 ALA A CA 1
ATOM 804 C C . ALA A 1 100 ? -19.322 0.140 15.798 1.00 70.00 100 ALA A C 1
ATOM 806 O O . ALA A 1 100 ? -19.565 -1.060 15.871 1.00 70.00 100 ALA A O 1
ATOM 807 N N . ALA A 1 101 ? -20.113 0.994 15.141 1.00 67.50 101 ALA A N 1
ATOM 808 C CA . ALA A 1 101 ? -21.357 0.630 14.471 1.00 67.50 101 ALA A CA 1
ATOM 809 C C . ALA A 1 101 ? -21.173 0.026 13.067 1.00 67.50 101 ALA A C 1
ATOM 811 O O . ALA A 1 101 ? -22.139 -0.496 12.516 1.00 67.50 101 ALA A O 1
ATOM 812 N N . VAL A 1 102 ? -19.976 0.103 12.470 1.00 64.88 102 VAL A N 1
ATOM 813 C CA . VAL A 1 102 ? -19.777 -0.290 11.069 1.00 64.88 102 VAL A CA 1
ATOM 814 C C . VAL A 1 102 ? -18.961 -1.572 10.966 1.00 64.88 102 VAL A C 1
ATOM 816 O O . VAL A 1 102 ? -17.800 -1.636 11.368 1.00 64.88 102 VAL A O 1
ATOM 819 N N . THR A 1 103 ? -19.586 -2.604 10.403 1.00 63.84 103 THR A N 1
ATOM 820 C CA . THR A 1 103 ? -18.974 -3.910 10.123 1.00 63.84 103 THR A CA 1
ATOM 821 C C . THR A 1 103 ? -18.420 -4.016 8.703 1.00 63.84 103 THR A C 1
ATOM 823 O O . THR A 1 103 ? -17.558 -4.859 8.460 1.00 63.84 103 THR A O 1
ATOM 826 N N . ASP A 1 104 ? -18.867 -3.154 7.784 1.00 68.25 104 ASP A N 1
ATOM 827 C CA . ASP A 1 104 ? -18.466 -3.168 6.377 1.00 68.25 104 ASP A CA 1
ATOM 828 C C . ASP A 1 104 ? -17.479 -2.036 6.042 1.00 68.25 104 ASP A C 1
ATOM 830 O O . ASP A 1 104 ? -17.804 -0.846 6.060 1.00 68.25 104 ASP A O 1
ATOM 834 N N . ALA A 1 105 ? -16.250 -2.427 5.702 1.00 65.25 105 ALA A N 1
ATOM 835 C CA . ALA A 1 105 ? -15.178 -1.516 5.323 1.00 65.25 105 ALA A CA 1
ATOM 836 C C . ALA A 1 105 ? -15.460 -0.761 4.014 1.00 65.25 105 ALA A C 1
ATOM 838 O O . ALA A 1 105 ? -14.893 0.309 3.809 1.00 65.25 105 ALA A O 1
ATOM 839 N N . GLU A 1 106 ? -16.284 -1.298 3.110 1.00 68.62 106 GLU A N 1
ATOM 840 C CA . GLU A 1 106 ? -16.555 -0.666 1.816 1.00 68.62 106 GLU A CA 1
ATOM 841 C C . GLU A 1 106 ? -17.609 0.443 1.934 1.00 68.62 106 GLU A C 1
ATOM 843 O O . GLU A 1 106 ? -17.451 1.513 1.337 1.00 68.62 106 GLU A O 1
ATOM 848 N N . ALA A 1 107 ? -18.621 0.235 2.780 1.00 68.88 107 ALA A N 1
ATOM 849 C CA . ALA A 1 107 ? -19.602 1.253 3.150 1.00 68.88 107 ALA A CA 1
ATOM 850 C C . ALA A 1 107 ? -18.949 2.454 3.854 1.00 68.88 107 ALA A C 1
ATOM 852 O O . ALA A 1 107 ? -19.285 3.598 3.546 1.00 68.88 107 ALA A O 1
ATOM 853 N N . MET A 1 108 ? -17.939 2.207 4.702 1.00 70.81 108 MET A N 1
ATOM 854 C CA . MET A 1 108 ? -17.182 3.266 5.382 1.00 70.81 108 MET A CA 1
ATOM 855 C C . MET A 1 108 ? -16.652 4.325 4.418 1.00 70.81 108 MET A C 1
ATOM 857 O O . MET A 1 108 ? -16.733 5.507 4.707 1.00 70.81 108 MET A O 1
ATOM 861 N N . TRP A 1 109 ? -16.124 3.949 3.254 1.00 72.56 109 TRP A N 1
ATOM 862 C CA . TRP A 1 109 ? -15.501 4.928 2.358 1.00 72.56 109 TRP A CA 1
ATOM 863 C C . TRP A 1 109 ? -16.492 5.880 1.671 1.00 72.56 109 TRP A C 1
ATOM 865 O O . TRP A 1 109 ? -16.040 6.852 1.067 1.00 72.56 109 TRP A O 1
ATOM 875 N N . LYS A 1 110 ? -17.805 5.612 1.726 1.00 73.25 110 LYS A N 1
ATOM 876 C CA . LYS A 1 110 ? -18.837 6.429 1.064 1.00 73.25 110 LYS A CA 1
ATOM 877 C C . LYS A 1 110 ? -19.301 7.609 1.917 1.00 73.25 110 LYS A C 1
ATOM 879 O O . LYS A 1 110 ? -19.513 8.687 1.373 1.00 73.25 110 LYS A O 1
ATOM 884 N N . ASP A 1 111 ? -19.389 7.413 3.230 1.00 71.12 111 ASP A N 1
ATOM 885 C CA . ASP A 1 111 ? -19.996 8.382 4.157 1.00 71.12 111 ASP A CA 1
ATOM 886 C C . ASP A 1 111 ? -18.965 9.227 4.920 1.00 71.12 111 ASP A C 1
ATOM 888 O O . ASP A 1 111 ? -19.302 10.031 5.790 1.00 71.12 111 ASP A O 1
ATOM 892 N N . VAL A 1 112 ? -17.684 9.052 4.602 1.00 71.44 112 VAL A N 1
ATOM 893 C CA . VAL A 1 112 ? -16.592 9.686 5.334 1.00 71.44 112 VAL A CA 1
ATOM 894 C C . VAL A 1 112 ? -16.331 11.098 4.846 1.00 71.44 112 VAL A C 1
ATOM 896 O O . VAL A 1 112 ? -16.050 11.347 3.671 1.00 71.44 112 VAL A O 1
ATOM 899 N N . LYS A 1 113 ? -16.333 12.029 5.800 1.00 75.62 113 LYS A N 1
ATOM 900 C CA . LYS A 1 113 ? -15.942 13.414 5.559 1.00 75.62 113 LYS A CA 1
ATOM 901 C C . LYS A 1 113 ? -14.435 13.501 5.287 1.00 75.62 113 LYS A C 1
ATOM 903 O O . LYS A 1 113 ? -13.654 12.848 5.985 1.00 75.62 113 LYS A O 1
ATOM 908 N N . PRO A 1 114 ? -13.991 14.354 4.347 1.00 73.56 114 PRO A N 1
ATOM 909 C CA . PRO A 1 114 ? -12.567 14.564 4.074 1.00 73.56 114 PRO A CA 1
ATOM 910 C C . PRO A 1 114 ? -11.758 14.929 5.326 1.00 73.56 114 PRO A C 1
ATOM 912 O O . PRO A 1 114 ? -10.613 14.506 5.469 1.00 73.56 114 PRO A O 1
ATOM 915 N N . ASP A 1 115 ? -12.382 15.642 6.266 1.00 76.00 115 ASP A N 1
ATOM 916 C CA . ASP A 1 115 ?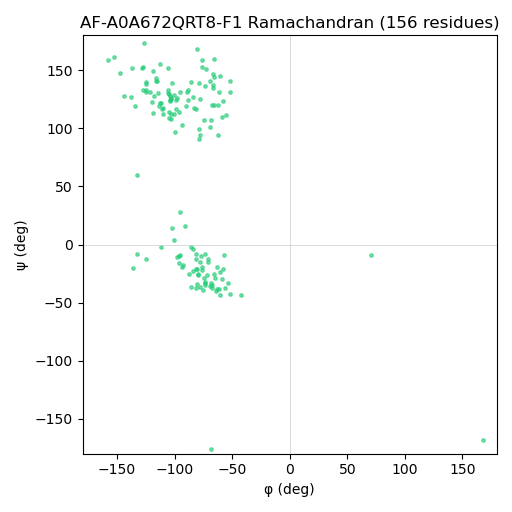 -11.761 16.089 7.514 1.00 76.00 115 ASP A CA 1
ATOM 917 C C . ASP A 1 115 ? -11.486 14.958 8.509 1.00 76.00 115 ASP A C 1
ATOM 919 O O . ASP A 1 115 ? -10.694 15.138 9.429 1.00 76.00 115 ASP A O 1
ATOM 923 N N . GLU A 1 116 ? -12.066 13.771 8.329 1.00 74.06 116 GLU A N 1
ATOM 924 C CA . GLU A 1 116 ? -11.806 12.596 9.172 1.00 74.06 116 GLU A CA 1
ATOM 925 C C . GLU A 1 116 ? -10.680 11.722 8.596 1.00 74.06 116 GLU A C 1
ATOM 927 O O . GLU A 1 116 ? -10.029 10.973 9.326 1.00 74.06 116 GLU A O 1
ATOM 932 N N . LEU A 1 117 ? -10.351 11.896 7.312 1.00 77.06 117 LEU A N 1
ATOM 933 C CA . LEU A 1 117 ? -9.326 11.121 6.618 1.00 77.06 117 LEU A CA 1
ATOM 934 C C . LEU A 1 117 ? -7.915 11.525 7.039 1.00 77.06 117 LEU A C 1
ATOM 936 O O . LEU A 1 117 ? -7.568 12.703 7.156 1.00 77.06 117 LEU A O 1
ATOM 940 N N . MET A 1 118 ? -7.074 10.525 7.260 1.00 80.75 118 MET A N 1
ATOM 941 C CA . MET A 1 118 ? -5.655 10.704 7.532 1.00 80.75 118 MET A CA 1
ATOM 942 C C . MET A 1 118 ? -4.860 10.206 6.328 1.00 80.75 118 MET A C 1
ATOM 944 O O . MET A 1 118 ? -4.845 9.013 6.047 1.00 80.75 118 MET A O 1
ATOM 948 N N . ASP A 1 119 ? -4.199 11.121 5.622 1.00 82.19 119 ASP A N 1
ATOM 949 C CA . ASP A 1 119 ? -3.402 10.815 4.435 1.00 82.19 119 ASP A CA 1
ATOM 950 C C . ASP A 1 119 ? -1.904 10.850 4.746 1.00 82.19 119 ASP A C 1
ATOM 952 O O . ASP A 1 119 ? -1.362 11.882 5.142 1.00 82.19 119 ASP A O 1
ATOM 956 N N . SER A 1 120 ? -1.217 9.743 4.479 1.00 80.62 120 SER A N 1
ATOM 957 C CA . SER A 1 120 ? 0.241 9.620 4.525 1.00 80.62 120 SER A CA 1
ATOM 958 C C . SER A 1 120 ? 0.791 9.444 3.112 1.00 80.62 120 SER A C 1
ATOM 960 O O . SER A 1 120 ? 0.486 8.461 2.436 1.00 80.62 120 SER A O 1
ATOM 962 N N . LYS A 1 121 ? 1.604 10.393 2.636 1.00 82.88 121 LYS A N 1
ATOM 963 C CA . LYS A 1 121 ? 2.204 10.351 1.291 1.00 82.88 121 LYS A CA 1
ATOM 964 C C . LYS A 1 121 ? 3.601 9.742 1.351 1.00 82.88 121 LYS A C 1
ATOM 966 O O . LYS A 1 121 ? 4.431 10.186 2.136 1.00 82.88 121 LYS A O 1
ATOM 971 N N . LEU A 1 122 ? 3.865 8.781 0.472 1.00 85.31 122 LEU A N 1
ATOM 972 C CA . LEU A 1 122 ? 5.170 8.166 0.277 1.00 85.31 122 LEU A CA 1
ATOM 973 C C . LEU A 1 122 ? 5.685 8.458 -1.132 1.00 85.31 122 LEU A C 1
ATOM 975 O O . LEU A 1 122 ? 4.919 8.476 -2.099 1.00 85.31 122 LEU A O 1
ATOM 979 N N . ARG A 1 123 ? 6.991 8.669 -1.266 1.00 85.12 123 ARG A N 1
ATOM 980 C CA . ARG A 1 123 ? 7.665 8.866 -2.552 1.00 85.12 123 ARG A CA 1
ATOM 981 C C . ARG A 1 123 ? 8.443 7.613 -2.923 1.00 85.12 123 ARG A C 1
ATOM 983 O O . ARG A 1 123 ? 9.175 7.091 -2.092 1.00 85.12 123 ARG A O 1
ATOM 990 N N . CYS A 1 124 ? 8.321 7.149 -4.161 1.00 85.69 124 CYS A N 1
ATOM 991 C CA . CYS A 1 124 ? 9.129 6.030 -4.634 1.00 85.69 124 CYS A CA 1
ATOM 992 C C . CYS A 1 124 ? 10.540 6.486 -5.000 1.00 85.69 124 CYS A C 1
ATOM 994 O O . CYS A 1 124 ? 10.713 7.529 -5.633 1.00 85.69 124 CYS A O 1
ATOM 996 N N . VAL A 1 125 ? 11.522 5.673 -4.632 1.00 84.62 125 VAL A N 1
ATOM 997 C CA . VAL A 1 125 ? 12.928 5.820 -5.002 1.00 84.62 125 VAL A CA 1
ATOM 998 C C . VAL A 1 125 ? 13.370 4.520 -5.656 1.00 84.62 125 VAL A C 1
ATOM 1000 O O . VAL A 1 125 ? 13.073 3.441 -5.150 1.00 84.62 125 VAL A O 1
ATOM 1003 N N . PHE A 1 126 ? 14.049 4.632 -6.789 1.00 85.31 126 PHE A N 1
ATOM 1004 C CA . PHE A 1 126 ? 14.529 3.503 -7.574 1.00 85.31 126 PHE A CA 1
ATOM 1005 C C . PHE A 1 126 ? 16.049 3.504 -7.490 1.00 85.31 126 PHE A C 1
ATOM 1007 O O . PHE A 1 126 ? 16.679 4.504 -7.826 1.00 85.31 126 PHE A O 1
ATOM 1014 N N . GLU A 1 127 ? 16.622 2.412 -7.000 1.00 82.62 127 GLU A N 1
ATOM 1015 C CA . GLU A 1 127 ? 18.067 2.246 -6.842 1.00 82.62 127 GLU A CA 1
ATOM 1016 C C . GLU A 1 127 ? 18.501 1.020 -7.647 1.00 82.62 127 GLU A C 1
ATOM 1018 O O . GLU A 1 127 ? 17.891 -0.040 -7.536 1.00 82.62 127 GLU A O 1
ATOM 1023 N N . LEU A 1 128 ? 19.543 1.138 -8.468 1.00 77.81 128 LEU A N 1
ATOM 1024 C CA . LEU A 1 128 ? 20.163 -0.019 -9.116 1.00 77.81 128 LEU A CA 1
ATOM 1025 C C . LEU A 1 128 ? 21.265 -0.564 -8.194 1.00 77.81 128 LEU A C 1
ATOM 1027 O O . LEU A 1 128 ? 22.078 0.230 -7.718 1.00 77.81 128 LEU A O 1
ATOM 1031 N N . PRO A 1 129 ? 21.323 -1.879 -7.919 1.00 66.62 129 PRO A N 1
ATOM 1032 C CA . PRO A 1 129 ? 22.395 -2.442 -7.108 1.00 66.62 129 PRO A CA 1
ATOM 1033 C C . PRO A 1 129 ? 23.726 -2.343 -7.864 1.00 66.62 129 PRO A C 1
ATOM 1035 O O . PRO A 1 129 ? 23.867 -2.919 -8.943 1.00 66.62 129 PRO A O 1
ATOM 1038 N N . SER A 1 130 ? 24.714 -1.644 -7.300 1.00 60.44 130 SER A N 1
ATOM 1039 C CA . SER A 1 130 ? 26.100 -1.762 -7.763 1.00 60.44 130 SER A CA 1
ATOM 1040 C C . SER A 1 130 ? 26.697 -3.086 -7.251 1.00 60.44 130 SER A C 1
ATOM 1042 O O . SER A 1 130 ? 26.242 -3.627 -6.240 1.00 60.44 130 SER A O 1
ATOM 1044 N N . GLU A 1 131 ? 27.679 -3.672 -7.945 1.00 57.53 131 GLU A N 1
ATOM 1045 C CA . GLU A 1 131 ? 28.200 -5.010 -7.597 1.00 57.53 131 GLU A CA 1
ATOM 1046 C C . GLU A 1 131 ? 28.762 -5.107 -6.166 1.00 57.53 131 GLU A C 1
ATOM 1048 O O . GLU A 1 131 ? 28.612 -6.152 -5.532 1.00 57.53 131 GLU A O 1
ATOM 1053 N N . ASN A 1 132 ? 29.295 -4.010 -5.619 1.00 53.50 132 ASN A N 1
ATOM 1054 C CA . ASN A 1 132 ? 29.790 -3.932 -4.239 1.00 53.50 132 ASN A CA 1
ATOM 1055 C C . ASN A 1 132 ? 28.675 -3.776 -3.187 1.00 53.50 132 ASN A C 1
ATOM 1057 O O . ASN A 1 132 ? 28.902 -4.030 -2.005 1.00 53.50 132 ASN A O 1
ATOM 1061 N N . ASP A 1 133 ? 27.457 -3.422 -3.602 1.00 50.03 133 ASP A N 1
ATOM 1062 C CA . ASP A 1 133 ? 26.342 -3.139 -2.699 1.00 50.03 133 ASP A CA 1
ATOM 1063 C C . ASP A 1 133 ? 25.427 -4.348 -2.462 1.00 50.03 133 ASP A C 1
ATOM 1065 O O . ASP A 1 133 ? 24.587 -4.306 -1.568 1.00 50.03 133 ASP A O 1
ATOM 1069 N N . LYS A 1 134 ? 25.572 -5.464 -3.191 1.00 41.34 134 LYS A N 1
ATOM 1070 C CA . LYS A 1 134 ? 24.659 -6.626 -3.068 1.00 41.34 134 LYS A CA 1
ATOM 1071 C C . LYS A 1 134 ? 24.568 -7.179 -1.631 1.00 41.34 134 LYS A C 1
ATOM 1073 O O . LYS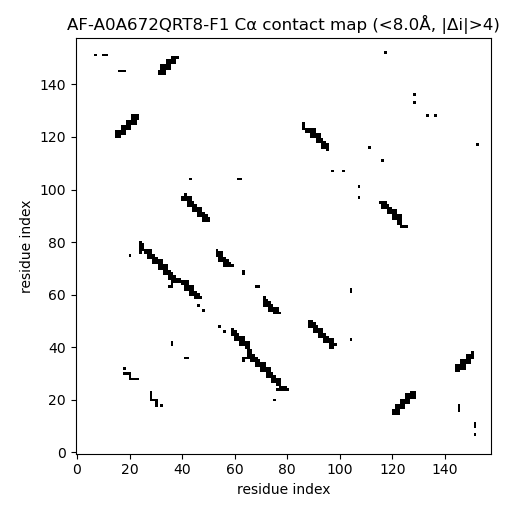 A 1 134 ? 23.482 -7.534 -1.166 1.00 41.34 134 LYS A O 1
ATOM 1078 N N . VAL A 1 135 ? 25.683 -7.194 -0.895 1.00 37.50 135 VAL A N 1
ATOM 1079 C CA . VAL A 1 135 ? 25.746 -7.655 0.510 1.00 37.50 135 VAL A CA 1
ATOM 1080 C C . VAL A 1 135 ? 25.204 -6.594 1.484 1.00 37.50 135 VAL A C 1
ATOM 1082 O O . VAL A 1 135 ? 24.502 -6.924 2.440 1.00 37.50 135 VAL A O 1
ATOM 1085 N N . VAL A 1 136 ? 25.449 -5.308 1.210 1.00 34.09 136 VAL A N 1
ATOM 1086 C CA . VAL A 1 136 ? 25.008 -4.173 2.045 1.00 34.09 136 VAL A CA 1
ATOM 1087 C C . VAL A 1 136 ? 23.509 -3.901 1.878 1.00 34.09 136 VAL A C 1
ATOM 1089 O O . VAL A 1 136 ? 22.809 -3.654 2.862 1.00 34.09 136 VAL A O 1
ATOM 1092 N N . ILE A 1 137 ? 22.979 -4.018 0.656 1.00 35.41 137 ILE A N 1
ATOM 1093 C CA . ILE A 1 137 ? 21.556 -3.854 0.329 1.00 35.41 137 ILE A CA 1
ATOM 1094 C C . ILE A 1 137 ? 20.733 -4.944 1.015 1.00 35.41 137 ILE A C 1
ATOM 1096 O O . ILE A 1 137 ? 19.692 -4.629 1.578 1.00 35.41 137 ILE A O 1
ATOM 1100 N N . SER A 1 138 ? 21.214 -6.191 1.068 1.00 32.56 138 SER A N 1
ATOM 1101 C CA . SER A 1 138 ? 20.517 -7.307 1.732 1.00 32.56 138 SER A CA 1
ATOM 1102 C C . SER A 1 138 ? 20.287 -7.054 3.234 1.00 32.56 138 SER A C 1
ATOM 1104 O O . SER A 1 138 ? 19.186 -7.260 3.747 1.00 32.56 138 SER A O 1
ATOM 1106 N N . LEU A 1 139 ? 21.299 -6.528 3.937 1.00 28.66 139 LEU A N 1
ATOM 1107 C CA . LEU A 1 139 ? 21.212 -6.151 5.358 1.00 28.66 139 LEU A CA 1
ATOM 1108 C C . LEU A 1 139 ? 20.399 -4.865 5.579 1.00 28.66 139 LEU A C 1
ATOM 1110 O O . LEU A 1 139 ? 19.694 -4.718 6.581 1.00 28.66 139 LEU A O 1
ATOM 1114 N N . THR A 1 140 ? 20.465 -3.934 4.631 1.00 32.66 140 THR A N 1
ATOM 1115 C CA . THR A 1 140 ? 19.719 -2.675 4.669 1.00 32.66 140 THR A CA 1
ATOM 1116 C C . THR A 1 140 ? 18.230 -2.889 4.369 1.00 32.66 140 THR A C 1
ATOM 1118 O O . THR A 1 140 ? 17.392 -2.252 4.996 1.00 32.66 140 THR A O 1
ATOM 1121 N N . TYR A 1 141 ? 17.873 -3.829 3.490 1.00 36.19 141 TYR A N 1
ATOM 1122 C CA . TYR A 1 141 ? 16.496 -4.219 3.160 1.00 36.19 141 TYR A CA 1
ATOM 1123 C C . TYR A 1 141 ? 15.766 -4.806 4.380 1.00 36.19 141 TYR A C 1
ATOM 1125 O O . TYR A 1 141 ? 14.610 -4.470 4.634 1.00 36.19 141 TYR A O 1
ATOM 1133 N N . TYR A 1 142 ? 16.472 -5.587 5.209 1.00 31.91 142 TYR A N 1
ATOM 1134 C CA . TYR A 1 142 ? 15.958 -6.076 6.496 1.00 31.91 142 TYR A CA 1
ATOM 1135 C C . TYR A 1 142 ? 15.700 -4.936 7.504 1.00 31.91 142 TYR A C 1
ATOM 1137 O O . TYR A 1 142 ? 14.795 -5.026 8.334 1.00 31.91 142 TYR A O 1
ATOM 1145 N N . ASN A 1 14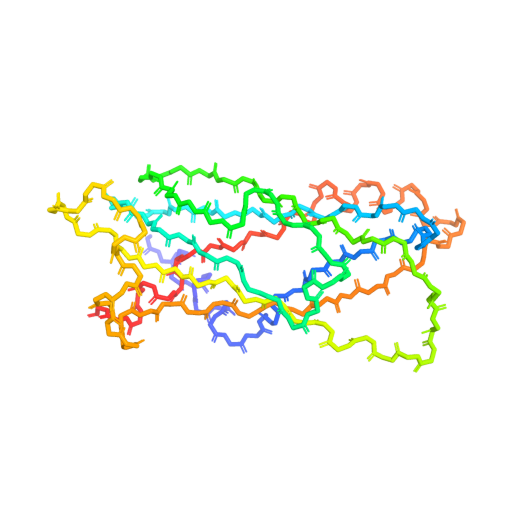3 ? 16.456 -3.837 7.403 1.00 33.78 143 ASN A N 1
ATOM 1146 C CA . ASN A 1 143 ? 16.358 -2.668 8.285 1.00 33.78 143 ASN A CA 1
ATOM 1147 C C . ASN A 1 143 ? 15.485 -1.518 7.730 1.00 33.78 143 ASN A C 1
ATOM 1149 O O . ASN A 1 143 ? 15.065 -0.657 8.499 1.00 33.78 143 ASN A O 1
ATOM 1153 N N . ARG A 1 144 ? 15.156 -1.503 6.428 1.00 43.16 144 ARG A N 1
ATOM 1154 C CA . ARG A 1 144 ? 14.330 -0.480 5.746 1.00 43.16 144 ARG A CA 1
ATOM 1155 C C . ARG A 1 144 ? 12.845 -0.866 5.645 1.00 43.16 144 ARG A C 1
ATOM 1157 O O . ARG A 1 144 ? 12.147 -0.408 4.743 1.00 43.16 144 ARG A O 1
ATOM 1164 N N . CYS A 1 145 ? 12.320 -1.672 6.573 1.00 39.03 145 CYS A N 1
ATOM 1165 C CA . CYS A 1 145 ? 10.866 -1.749 6.749 1.00 39.03 145 CYS A CA 1
ATOM 1166 C C . CYS A 1 145 ? 10.359 -0.341 7.076 1.00 39.03 145 CYS A C 1
ATOM 1168 O O . CYS A 1 145 ? 10.633 0.178 8.156 1.00 39.03 145 CYS A O 1
ATOM 1170 N N . ILE A 1 146 ? 9.639 0.292 6.151 1.00 49.53 146 ILE A N 1
ATOM 1171 C CA . ILE A 1 146 ? 9.079 1.624 6.385 1.00 49.53 146 ILE A CA 1
ATOM 1172 C C . ILE A 1 146 ? 7.990 1.465 7.433 1.00 49.53 146 ILE A C 1
ATOM 1174 O O . ILE A 1 146 ? 6.927 0.905 7.158 1.00 49.53 146 ILE A O 1
ATOM 1178 N N . TYR A 1 147 ? 8.284 1.928 8.644 1.00 45.16 147 TYR A N 1
ATOM 1179 C CA . TYR A 1 147 ? 7.319 2.023 9.724 1.00 45.16 147 TYR A CA 1
ATOM 1180 C C . TYR A 1 147 ? 6.457 3.252 9.478 1.00 45.16 147 TYR A C 1
ATOM 1182 O O . TYR A 1 147 ? 6.796 4.355 9.903 1.00 45.16 147 TYR A O 1
ATOM 1190 N N . VAL A 1 148 ? 5.310 3.066 8.827 1.00 49.25 148 VAL A N 1
ATOM 1191 C CA . VAL A 1 148 ? 4.260 4.081 8.909 1.00 49.25 148 VAL A CA 1
ATOM 1192 C C . VAL A 1 148 ? 3.580 3.867 10.247 1.00 49.25 148 VAL A C 1
ATOM 1194 O O . VAL A 1 148 ? 2.668 3.053 10.411 1.00 49.25 148 VAL A O 1
ATOM 1197 N N . CYS A 1 149 ? 4.104 4.562 11.250 1.00 44.56 149 CYS A N 1
ATOM 1198 C CA . CYS A 1 149 ? 3.433 4.664 12.525 1.00 44.56 149 CYS A CA 1
ATOM 1199 C C . CYS A 1 149 ? 2.268 5.635 12.318 1.00 44.56 149 CYS A C 1
ATOM 1201 O O . CYS A 1 149 ? 2.476 6.842 12.221 1.00 44.56 149 CYS A O 1
ATOM 1203 N N . ILE A 1 150 ? 1.039 5.111 12.281 1.00 50.56 150 ILE A N 1
ATOM 1204 C CA . ILE A 1 150 ? -0.214 5.897 12.192 1.00 50.56 150 ILE A CA 1
ATOM 1205 C C . ILE A 1 150 ? -0.330 6.902 13.374 1.00 50.56 150 ILE A C 1
ATOM 1207 O O . ILE A 1 150 ? -1.150 7.814 13.375 1.00 50.56 150 ILE A O 1
ATOM 1211 N N . TYR A 1 151 ? 0.570 6.778 14.357 1.00 36.41 151 TYR A N 1
ATOM 1212 C CA . TYR A 1 151 ? 0.769 7.603 15.547 1.00 36.41 151 TYR A CA 1
ATOM 1213 C C . TYR A 1 151 ? 0.669 9.121 15.331 1.00 36.41 151 TYR A C 1
ATOM 1215 O O . TYR A 1 151 ? 0.061 9.794 16.161 1.00 36.41 151 TYR A O 1
ATOM 1223 N N . LEU A 1 152 ? 1.258 9.683 14.266 1.00 36.38 152 LEU A N 1
ATOM 1224 C CA . LEU A 1 152 ? 1.393 11.146 14.174 1.00 36.38 152 LEU A CA 1
ATOM 1225 C C . LEU A 1 152 ? 0.130 11.882 13.729 1.00 36.38 152 LEU A C 1
ATOM 1227 O O . LEU A 1 152 ? -0.047 13.040 14.088 1.00 36.38 152 LEU A O 1
ATOM 1231 N N . GLN A 1 153 ? -0.762 11.236 12.983 1.00 38.44 153 GLN A N 1
ATOM 1232 C CA . GLN A 1 153 ? -1.946 11.923 12.461 1.00 38.44 153 GLN A CA 1
ATOM 1233 C C . GLN A 1 153 ? -3.114 11.890 13.455 1.00 38.44 153 GLN A C 1
ATOM 1235 O O . GLN A 1 153 ? -3.932 12.806 13.479 1.00 38.44 153 GLN A O 1
ATOM 1240 N N . VAL A 1 154 ? -3.137 10.884 14.335 1.00 37.25 154 VAL A N 1
ATOM 1241 C CA . VAL A 1 154 ? -4.146 10.708 15.393 1.00 37.25 154 VAL A CA 1
ATOM 1242 C C . VAL A 1 154 ? -4.033 11.766 16.488 1.00 37.25 154 VAL A C 1
ATOM 1244 O O . VAL A 1 154 ? -5.050 12.218 17.000 1.00 37.25 154 VAL A O 1
ATOM 1247 N N . HIS A 1 155 ? -2.819 12.199 16.829 1.00 34.62 155 HIS A N 1
ATOM 1248 C CA . HIS A 1 155 ? -2.603 13.180 17.898 1.00 34.62 155 HIS A CA 1
ATOM 1249 C C . HIS A 1 155 ? -2.767 14.644 17.454 1.00 34.62 155 HIS A C 1
ATOM 1251 O O . HIS A 1 155 ? -2.668 15.531 18.288 1.00 34.62 155 HIS A O 1
ATOM 1257 N N . LEU A 1 156 ? -2.997 14.904 16.160 1.00 37.09 156 LEU A N 1
ATOM 1258 C CA . LEU A 1 156 ? -3.249 16.253 15.628 1.00 37.09 156 LEU A CA 1
ATOM 1259 C C . LEU A 1 156 ? -4.744 16.564 15.435 1.00 37.09 156 LEU A C 1
ATOM 1261 O O . LEU A 1 156 ? -5.077 17.709 15.147 1.00 37.09 156 LEU A O 1
ATOM 1265 N N . LYS A 1 157 ? -5.633 15.565 15.542 1.00 36.97 157 LYS A N 1
ATOM 1266 C CA . LYS A 1 157 ? -7.091 15.730 15.359 1.00 36.97 157 LYS A CA 1
ATOM 1267 C C . LYS A 1 157 ? -7.920 15.554 16.640 1.00 36.97 157 LYS A C 1
ATOM 1269 O O . LYS A 1 157 ? -9.135 15.712 16.577 1.00 36.97 157 LYS A O 1
ATOM 1274 N N . ASN A 1 158 ? -7.275 15.235 17.760 1.00 33.41 158 ASN A N 1
ATOM 1275 C CA . ASN A 1 158 ? -7.835 15.346 19.111 1.00 33.41 158 ASN A CA 1
ATOM 1276 C C . ASN A 1 158 ? -7.165 16.519 19.820 1.00 33.41 158 ASN A C 1
ATOM 1278 O O . ASN A 1 158 ? -7.820 17.099 20.708 1.00 33.41 158 ASN A O 1
#

InterPro domains:
  IPR000535 Major sperm protein (MSP) domain [PF00635] (19-112)
  IPR000535 Major sperm protein (MSP) domain [PS50202] (10-127)
  IPR008962 PapD-like superfamily [SSF49354] (19-136)
  IPR013783 Immunoglobulin-like fold [G3DSA:2.60.40.10] (14-131)
  IPR016763 Vesicle-associated membrane-protein-associated protein [PTHR10809] (19-132)

Solvent-accessible surface area (backbone atoms only — not comparable to full-atom values): 9358 Å² total; per-residue (Å²): 144,63,73,72,60,56,57,58,61,60,62,75,76,70,71,77,43,69,46,64,39,63,40,73,43,82,43,75,33,73,31,61,41,34,42,37,34,82,45,91,54,40,33,35,40,38,60,47,58,78,50,64,92,48,44,50,58,44,68,42,57,52,74,38,49,49,65,34,73,47,74,28,42,39,33,35,53,53,52,94,81,55,92,85,58,78,68,78,48,38,38,33,44,36,34,35,75,54,57,94,88,62,88,53,75,73,65,51,72,73,78,58,56,76,89,66,53,41,78,46,65,31,39,47,44,81,43,73,70,51,87,86,37,58,70,55,49,57,60,44,57,74,68,57,57,43,72,48,60,58,65,69,63,60,72,75,77,112